Protein AF-T0Y7Q4-F1 (afdb_monomer_lite)

Structure (mmCIF, N/CA/C/O backbone):
data_AF-T0Y7Q4-F1
#
_entry.id   AF-T0Y7Q4-F1
#
loop_
_atom_site.group_PDB
_atom_site.id
_atom_site.type_symbol
_atom_site.label_atom_id
_atom_site.label_alt_id
_atom_site.label_comp_id
_atom_site.label_asym_id
_atom_site.label_entity_id
_atom_site.label_seq_id
_atom_site.pdbx_PDB_ins_code
_atom_site.Cartn_x
_atom_site.Cartn_y
_atom_site.Cartn_z
_atom_site.occupancy
_atom_site.B_iso_or_equiv
_atom_site.auth_seq_id
_atom_site.auth_comp_id
_atom_site.auth_asym_id
_atom_site.auth_atom_id
_atom_site.pdbx_PDB_model_num
ATOM 1 N N . ALA A 1 1 ? -0.269 7.753 -22.340 1.00 65.00 1 ALA A N 1
ATOM 2 C CA . ALA A 1 1 ? -0.340 9.015 -21.571 1.00 65.00 1 ALA A CA 1
ATOM 3 C C . ALA A 1 1 ? -1.334 8.857 -20.424 1.00 65.00 1 ALA A C 1
ATOM 5 O O . ALA A 1 1 ? -2.321 8.154 -20.601 1.00 65.00 1 ALA A O 1
ATOM 6 N N . VAL A 1 2 ? -1.084 9.486 -19.272 1.00 81.56 2 VAL A N 1
ATOM 7 C CA . VAL A 1 2 ? -1.923 9.348 -18.061 1.00 81.56 2 VAL A CA 1
ATOM 8 C C . VAL A 1 2 ? -3.239 10.140 -18.154 1.00 81.56 2 VAL A C 1
ATOM 10 O O . VAL A 1 2 ? -4.235 9.731 -17.567 1.00 81.56 2 VAL A O 1
ATOM 13 N N . GLY A 1 3 ? -3.281 11.219 -18.946 1.00 86.81 3 GLY A N 1
ATOM 14 C CA . GLY A 1 3 ? -4.446 12.112 -19.076 1.00 86.81 3 GLY A CA 1
ATOM 15 C C . GLY A 1 3 ? -5.785 11.403 -19.338 1.00 86.81 3 GLY A C 1
ATOM 16 O O . GLY A 1 3 ? -6.691 11.546 -18.521 1.00 86.81 3 GLY A O 1
ATOM 17 N N . PRO A 1 4 ? -5.912 10.572 -20.394 1.00 90.81 4 PRO A N 1
ATOM 18 C CA . PRO A 1 4 ? -7.153 9.841 -20.665 1.00 90.81 4 PRO A CA 1
ATOM 19 C C . PRO A 1 4 ? -7.599 8.935 -19.511 1.00 90.81 4 PRO A C 1
ATOM 21 O O . PRO A 1 4 ? -8.792 8.815 -19.245 1.00 90.81 4 PRO A O 1
ATOM 24 N N . ARG A 1 5 ? -6.647 8.332 -18.784 1.00 85.56 5 ARG A N 1
ATOM 25 C CA . ARG A 1 5 ? -6.950 7.454 -17.648 1.00 85.56 5 ARG A CA 1
ATOM 26 C C . ARG A 1 5 ? -7.527 8.234 -16.469 1.00 85.56 5 ARG A C 1
ATOM 28 O O . ARG A 1 5 ? -8.440 7.733 -15.824 1.00 85.56 5 ARG A O 1
ATOM 35 N N . LEU A 1 6 ? -7.036 9.449 -16.216 1.00 88.62 6 LEU A N 1
ATOM 36 C CA . LEU A 1 6 ? -7.589 10.335 -15.187 1.00 88.62 6 LEU A CA 1
ATOM 37 C C . LEU A 1 6 ? -8.999 10.803 -15.550 1.00 88.62 6 LEU A C 1
ATOM 39 O O . LEU A 1 6 ? -9.880 10.762 -14.698 1.00 88.62 6 LEU A O 1
ATOM 43 N N . SER A 1 7 ? -9.235 11.188 -16.809 1.00 89.50 7 SER A N 1
ATOM 44 C CA . SER A 1 7 ? -10.573 11.569 -17.279 1.00 89.50 7 SER A CA 1
ATOM 45 C C . SER A 1 7 ? -11.572 10.423 -17.133 1.00 89.50 7 SER A C 1
ATOM 47 O O . SER A 1 7 ? -12.669 10.645 -16.631 1.00 89.50 7 SER A O 1
ATOM 49 N N . GLN A 1 8 ? -11.175 9.202 -17.503 1.00 88.50 8 GLN A N 1
ATOM 50 C CA . GLN A 1 8 ? -11.993 8.006 -17.308 1.00 88.50 8 GLN A CA 1
ATOM 51 C C . GLN A 1 8 ? -12.289 7.765 -15.821 1.00 88.50 8 GLN A C 1
ATOM 53 O O . GLN A 1 8 ? -13.443 7.609 -15.437 1.00 88.50 8 GLN A O 1
ATOM 58 N N . HIS A 1 9 ? -11.264 7.794 -14.964 1.00 87.88 9 HIS A N 1
ATOM 59 C CA . HIS A 1 9 ? -11.446 7.615 -13.522 1.00 87.88 9 HIS A CA 1
ATOM 60 C C . HIS A 1 9 ? -12.362 8.685 -12.911 1.00 87.88 9 HIS A C 1
ATOM 62 O O . HIS A 1 9 ? -13.139 8.370 -12.020 1.00 87.88 9 HIS A O 1
ATOM 68 N N . ASN A 1 10 ? -12.294 9.934 -13.380 1.00 89.12 10 ASN A N 1
ATOM 69 C CA . ASN A 1 10 ? -13.166 11.011 -12.906 1.00 89.12 10 ASN A CA 1
ATOM 70 C C . ASN A 1 10 ? -14.633 10.816 -13.314 1.00 89.12 10 ASN A C 1
ATOM 72 O O . ASN A 1 10 ? -15.517 11.343 -12.655 1.00 89.12 10 ASN A O 1
ATOM 76 N N . GLN A 1 11 ? -14.888 10.118 -14.422 1.00 90.25 11 GLN A N 1
ATOM 77 C CA . GLN A 1 11 ? -16.243 9.836 -14.900 1.00 90.25 11 GLN A CA 1
ATOM 78 C C . GLN A 1 11 ? -16.841 8.589 -14.243 1.00 90.25 11 GLN A C 1
ATOM 80 O O . GLN A 1 11 ? -18.046 8.530 -14.033 1.00 90.25 11 GLN A O 1
ATOM 85 N N . GLU A 1 12 ? -16.012 7.585 -13.950 1.00 88.38 12 GLU A N 1
ATOM 86 C CA . GLU A 1 12 ? -16.469 6.265 -13.496 1.00 88.38 12 GLU A CA 1
ATOM 87 C C . GLU A 1 12 ? -16.412 6.075 -11.972 1.00 88.38 12 GLU A C 1
ATOM 89 O O . GLU A 1 12 ? -17.002 5.126 -11.455 1.00 88.38 12 GLU A O 1
ATOM 94 N N . LYS A 1 13 ? -15.656 6.906 -11.240 1.00 85.50 13 LYS A N 1
ATOM 95 C CA . LYS A 1 13 ? -15.400 6.718 -9.805 1.00 85.50 13 LYS A CA 1
ATOM 96 C C . LYS A 1 13 ? -15.551 8.026 -9.035 1.00 85.50 13 LYS A C 1
ATOM 98 O O . LYS A 1 13 ? -14.713 8.914 -9.150 1.00 85.50 13 LYS A O 1
ATOM 103 N N . ASP A 1 14 ? -16.528 8.066 -8.134 1.00 83.94 14 ASP A N 1
ATOM 104 C CA . ASP A 1 14 ? -16.840 9.264 -7.335 1.00 83.94 14 ASP A CA 1
ATOM 105 C C . ASP A 1 14 ? -16.021 9.385 -6.035 1.00 83.94 14 ASP A C 1
ATOM 107 O O . ASP A 1 14 ? -16.117 10.373 -5.310 1.00 83.94 14 ASP A O 1
ATOM 111 N N . PHE A 1 15 ? -15.218 8.370 -5.693 1.00 80.56 15 PHE A N 1
ATOM 112 C CA . PHE A 1 15 ? -14.606 8.244 -4.363 1.00 80.56 15 PHE A CA 1
ATOM 113 C C . PHE A 1 15 ? -13.186 8.822 -4.231 1.00 80.56 15 PHE A C 1
ATOM 115 O O . PHE A 1 15 ? -12.631 8.810 -3.130 1.00 80.56 15 PHE A O 1
ATOM 122 N N . TRP A 1 16 ? -12.555 9.281 -5.318 1.00 86.88 16 TRP A N 1
ATOM 123 C CA . TRP A 1 16 ? -11.151 9.711 -5.310 1.00 86.88 16 TRP A CA 1
ATOM 124 C C . TRP A 1 16 ? -11.012 11.230 -5.451 1.00 86.88 16 TRP A C 1
ATOM 126 O O . TRP A 1 16 ? -11.795 11.885 -6.126 1.00 86.88 16 TRP A O 1
ATOM 136 N N . ASN A 1 17 ? -9.989 11.800 -4.813 1.00 88.38 17 ASN A N 1
ATOM 137 C CA . ASN A 1 17 ? -9.716 13.244 -4.837 1.00 88.38 17 ASN A CA 1
ATOM 138 C C . ASN A 1 17 ? -8.234 13.589 -5.064 1.00 88.38 17 ASN A C 1
ATOM 140 O O . ASN A 1 17 ? -7.868 14.763 -5.109 1.00 88.38 17 ASN A O 1
ATOM 144 N N . ARG A 1 18 ? -7.365 12.577 -5.163 1.00 89.00 18 ARG A N 1
ATOM 145 C CA . ARG A 1 18 ? -5.912 12.718 -5.312 1.00 89.00 18 ARG A CA 1
ATOM 146 C C . ARG A 1 18 ? -5.372 11.622 -6.221 1.00 89.00 18 ARG A C 1
ATOM 148 O O . ARG A 1 18 ? -5.832 10.484 -6.158 1.00 89.00 18 ARG A O 1
ATOM 155 N N . ALA A 1 19 ? -4.372 11.970 -7.026 1.00 91.12 19 ALA A N 1
ATOM 156 C CA . ALA A 1 19 ? -3.618 11.038 -7.854 1.00 91.12 19 ALA A CA 1
ATOM 157 C C . ALA A 1 19 ? -2.117 11.266 -7.645 1.00 91.12 19 ALA A C 1
ATOM 159 O O . ALA A 1 19 ? -1.658 12.406 -7.593 1.00 91.12 19 ALA A O 1
ATOM 160 N N . LEU A 1 20 ? -1.365 10.174 -7.529 1.00 91.19 20 LEU A N 1
ATOM 161 C CA . LEU A 1 20 ? 0.093 10.170 -7.430 1.00 91.19 20 LEU A CA 1
ATOM 162 C C . LEU A 1 20 ? 0.630 9.532 -8.709 1.00 91.19 20 LEU A C 1
ATOM 164 O O . LEU A 1 20 ? 0.175 8.457 -9.099 1.00 91.19 20 LEU A O 1
ATOM 168 N N . VAL A 1 21 ? 1.557 10.212 -9.384 1.00 90.62 21 VAL A N 1
ATOM 169 C CA . VAL A 1 21 ? 2.092 9.781 -10.681 1.00 90.62 21 VAL A CA 1
ATOM 170 C C . VAL A 1 21 ? 3.608 9.734 -10.595 1.00 90.6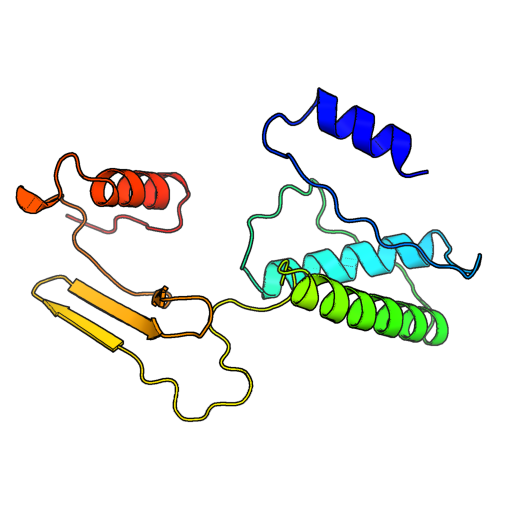2 21 VAL A C 1
ATOM 172 O O . VAL A 1 21 ? 4.245 10.735 -10.277 1.00 90.62 21 VAL A O 1
ATOM 175 N N . VAL A 1 22 ? 4.176 8.571 -10.903 1.00 88.62 22 VAL A N 1
ATOM 176 C CA . VAL A 1 22 ? 5.623 8.389 -11.025 1.00 88.62 22 VAL A CA 1
ATOM 177 C C . VAL A 1 22 ? 6.021 8.677 -12.464 1.00 88.62 22 VAL A C 1
ATOM 179 O O . VAL A 1 22 ? 5.437 8.126 -13.400 1.00 88.62 22 VAL A O 1
ATOM 182 N N . VAL A 1 23 ? 7.009 9.549 -12.638 1.00 88.50 23 VAL A N 1
ATOM 183 C CA . VAL A 1 23 ? 7.558 9.915 -13.944 1.00 88.50 23 VAL A CA 1
ATOM 184 C C . VAL A 1 23 ? 9.047 9.603 -13.963 1.00 88.50 23 VAL A C 1
ATOM 186 O O . VAL A 1 23 ? 9.754 9.915 -13.009 1.00 88.50 23 VAL A O 1
ATOM 189 N N . SER A 1 24 ? 9.520 8.987 -15.046 1.00 84.50 24 SER A N 1
ATOM 190 C CA . SER A 1 24 ? 10.954 8.866 -15.301 1.00 84.50 24 SER A CA 1
ATOM 191 C C . SER A 1 24 ? 11.413 10.003 -16.205 1.00 84.50 24 SER A C 1
ATOM 193 O O . SER A 1 24 ? 10.722 10.362 -17.159 1.00 84.50 24 SER A O 1
ATOM 195 N N . LEU A 1 25 ? 12.596 10.544 -15.916 1.00 84.44 25 LEU A N 1
ATOM 196 C CA . LEU A 1 25 ? 13.290 11.481 -16.801 1.00 84.44 25 LEU A CA 1
ATOM 197 C C . LEU A 1 25 ? 14.000 10.759 -17.952 1.00 84.44 25 LEU A C 1
ATOM 199 O O . LEU A 1 25 ? 14.330 11.373 -18.964 1.00 84.44 25 LEU A O 1
ATOM 203 N N . THR A 1 26 ? 14.223 9.451 -17.817 1.00 79.06 26 THR A N 1
ATOM 204 C CA . THR A 1 26 ? 14.774 8.619 -18.879 1.00 79.06 26 THR A CA 1
ATOM 205 C C . THR A 1 26 ? 13.634 8.114 -19.759 1.00 79.06 26 THR A C 1
ATOM 207 O O . THR A 1 26 ? 12.647 7.554 -19.282 1.00 79.06 26 THR A O 1
ATOM 210 N N . ASN A 1 27 ? 13.772 8.247 -21.077 1.00 77.12 27 ASN A N 1
ATOM 211 C CA . ASN A 1 27 ? 12.815 7.678 -22.031 1.00 77.12 27 ASN A CA 1
ATOM 212 C C . ASN A 1 27 ? 13.026 6.156 -22.225 1.00 77.12 27 ASN A C 1
ATOM 214 O O . ASN A 1 27 ? 12.958 5.650 -23.342 1.00 77.12 27 ASN A O 1
ATOM 218 N N . SER A 1 28 ? 13.367 5.438 -21.148 1.00 82.25 28 SER A N 1
ATOM 219 C CA . SER A 1 28 ? 13.743 4.016 -21.158 1.00 82.25 28 SER A CA 1
ATOM 220 C C . SER A 1 28 ? 12.617 3.080 -20.709 1.00 82.25 28 SER A C 1
ATOM 222 O O . SER A 1 28 ? 12.733 1.865 -20.872 1.00 82.25 28 SER A O 1
ATOM 224 N N . LEU A 1 29 ? 11.518 3.616 -20.164 1.00 88.12 29 LEU A N 1
ATOM 225 C CA . LEU A 1 29 ? 10.399 2.802 -19.693 1.00 88.12 29 LEU A CA 1
ATOM 226 C C . LEU A 1 29 ? 9.611 2.217 -20.866 1.00 88.12 29 LEU A C 1
ATOM 228 O O . LEU A 1 29 ? 8.985 2.928 -21.651 1.00 88.12 29 LEU A O 1
ATOM 232 N N . THR A 1 30 ? 9.606 0.891 -20.942 1.00 90.75 30 THR A N 1
ATOM 233 C CA . THR A 1 30 ? 8.832 0.124 -21.925 1.00 90.75 30 THR A CA 1
ATOM 234 C C . THR A 1 30 ? 7.525 -0.398 -21.323 1.00 90.75 30 THR A C 1
ATOM 236 O O . THR A 1 30 ? 7.310 -0.352 -20.110 1.00 90.75 30 THR A O 1
ATOM 239 N N . GLN A 1 31 ? 6.653 -0.973 -22.155 1.00 89.50 31 GLN A N 1
ATOM 240 C CA . GLN A 1 31 ? 5.424 -1.622 -21.684 1.00 89.50 31 GLN A CA 1
ATOM 241 C C . GLN A 1 31 ? 5.701 -2.737 -20.660 1.00 89.50 31 GLN A C 1
ATOM 243 O O . GLN A 1 31 ? 4.957 -2.877 -19.691 1.00 89.50 31 GLN A O 1
ATOM 248 N N . THR A 1 32 ? 6.792 -3.492 -20.826 1.00 91.62 32 THR A N 1
ATOM 249 C CA . THR A 1 32 ? 7.191 -4.546 -19.880 1.00 91.62 32 THR A CA 1
ATOM 250 C C . THR A 1 32 ? 7.510 -3.979 -18.496 1.00 91.62 32 THR A C 1
ATOM 252 O O . THR A 1 32 ? 7.126 -4.590 -17.501 1.00 91.62 32 THR A O 1
ATOM 255 N N . HIS A 1 33 ? 8.132 -2.794 -18.420 1.00 93.00 33 HIS A N 1
ATOM 256 C CA . HIS A 1 33 ? 8.376 -2.116 -17.143 1.00 93.00 33 HIS A CA 1
ATOM 257 C C . HIS A 1 33 ? 7.057 -1.774 -16.452 1.00 93.00 33 HIS A C 1
ATOM 259 O O . HIS A 1 33 ? 6.875 -2.095 -15.283 1.00 93.00 33 HIS A O 1
ATOM 265 N N . ALA A 1 34 ? 6.113 -1.176 -17.187 1.00 90.88 34 ALA A N 1
ATOM 266 C CA . ALA A 1 34 ? 4.814 -0.799 -16.637 1.00 90.88 34 ALA A CA 1
ATOM 267 C C . ALA A 1 34 ? 4.049 -2.012 -16.078 1.00 90.88 34 ALA A C 1
ATOM 269 O O . ALA A 1 34 ? 3.552 -1.956 -14.957 1.00 90.88 34 ALA A O 1
ATOM 270 N N . LEU A 1 35 ? 4.017 -3.127 -16.818 1.00 91.94 35 LEU A N 1
ATOM 271 C CA . LEU A 1 35 ? 3.358 -4.363 -16.381 1.00 91.94 35 LEU A CA 1
ATOM 272 C C . LEU A 1 35 ? 4.041 -4.990 -15.158 1.00 91.94 35 LEU A C 1
ATOM 274 O O . LEU A 1 35 ? 3.368 -5.462 -14.242 1.00 91.94 35 LEU A O 1
ATOM 278 N N . TYR A 1 36 ? 5.377 -4.991 -15.122 1.00 94.25 36 TYR A N 1
ATOM 279 C CA . TYR A 1 36 ? 6.121 -5.521 -13.984 1.00 94.25 36 TYR A CA 1
ATOM 280 C C . TYR A 1 36 ? 5.911 -4.660 -12.730 1.00 94.25 36 TYR A C 1
ATOM 282 O O . TYR A 1 36 ? 5.632 -5.200 -11.658 1.00 94.25 36 TYR A O 1
ATOM 290 N N . LEU A 1 37 ? 6.005 -3.333 -12.862 1.00 93.81 37 LEU A N 1
ATOM 291 C CA . LEU A 1 37 ? 5.778 -2.383 -11.772 1.00 93.81 37 LEU A CA 1
ATOM 292 C C . LEU A 1 37 ? 4.341 -2.461 -11.252 1.00 93.81 37 LEU A C 1
ATOM 294 O O . LEU A 1 37 ? 4.144 -2.431 -10.040 1.00 93.81 37 LEU A O 1
ATOM 298 N N . GLU A 1 38 ? 3.346 -2.624 -12.129 1.00 92.38 38 GLU A N 1
ATOM 299 C CA . GLU A 1 38 ? 1.954 -2.845 -11.724 1.00 92.38 38 GLU A CA 1
ATOM 300 C C . GLU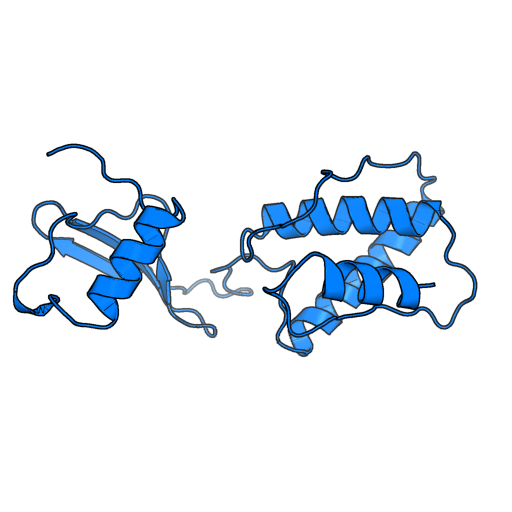 A 1 38 ? 1.819 -4.134 -10.905 1.00 92.38 38 GLU A C 1
ATOM 302 O O . GLU A 1 38 ? 1.318 -4.098 -9.779 1.00 92.38 38 GLU A O 1
ATOM 307 N N . TRP A 1 39 ? 2.315 -5.261 -11.426 1.00 94.06 39 TRP A N 1
ATOM 308 C CA . TRP A 1 39 ? 2.286 -6.540 -10.715 1.00 94.06 39 TRP A CA 1
ATOM 309 C C . TRP A 1 39 ? 2.957 -6.441 -9.338 1.00 94.06 39 TRP A C 1
ATOM 311 O O . TRP A 1 39 ? 2.385 -6.867 -8.329 1.00 94.06 39 TRP A O 1
ATOM 321 N N . ARG A 1 40 ? 4.155 -5.848 -9.279 1.00 94.69 40 ARG A N 1
ATOM 322 C CA . ARG A 1 40 ? 4.915 -5.694 -8.036 1.00 94.69 40 ARG A CA 1
ATOM 323 C C . ARG A 1 40 ? 4.206 -4.765 -7.050 1.00 94.69 40 ARG A C 1
ATOM 325 O O . ARG A 1 40 ? 4.080 -5.122 -5.881 1.00 94.69 40 ARG A O 1
ATOM 332 N N . SER A 1 41 ? 3.676 -3.637 -7.519 1.00 93.88 41 SER A N 1
ATOM 333 C CA . SER A 1 41 ? 2.930 -2.677 -6.695 1.00 93.88 41 SER A CA 1
ATOM 334 C C . SER A 1 41 ? 1.669 -3.295 -6.103 1.00 93.88 41 SER A C 1
ATOM 336 O O . SER A 1 41 ? 1.413 -3.140 -4.912 1.00 93.88 41 SER A O 1
ATOM 338 N N . ILE A 1 42 ? 0.897 -4.046 -6.896 1.00 92.69 42 ILE A N 1
ATOM 339 C CA . ILE A 1 42 ? -0.298 -4.747 -6.408 1.00 92.69 42 ILE A CA 1
ATOM 340 C C . ILE A 1 42 ? 0.092 -5.790 -5.361 1.00 92.69 42 ILE A C 1
ATOM 342 O O . ILE A 1 42 ? -0.555 -5.882 -4.318 1.00 92.69 42 ILE A O 1
ATOM 346 N N . LYS A 1 43 ? 1.141 -6.577 -5.623 1.00 92.19 43 LYS A N 1
ATOM 347 C CA . LYS A 1 43 ? 1.630 -7.598 -4.690 1.00 92.19 43 LYS A CA 1
ATOM 348 C C . LYS A 1 43 ? 2.027 -6.982 -3.347 1.00 92.19 43 LYS A C 1
ATOM 350 O O . LYS A 1 43 ? 1.561 -7.452 -2.309 1.00 92.19 43 LYS A O 1
ATOM 355 N N . ASP A 1 44 ? 2.842 -5.933 -3.370 1.00 93.06 44 ASP A N 1
ATOM 356 C CA . ASP A 1 44 ? 3.363 -5.307 -2.155 1.00 93.06 44 ASP A CA 1
ATOM 357 C C . ASP A 1 44 ? 2.264 -4.536 -1.407 1.00 93.06 44 ASP A C 1
ATOM 359 O O . ASP A 1 44 ? 2.187 -4.628 -0.184 1.00 93.06 44 ASP A O 1
ATOM 363 N N . ALA A 1 45 ? 1.339 -3.873 -2.111 1.00 92.44 45 ALA A N 1
ATOM 364 C CA . ALA A 1 45 ? 0.191 -3.211 -1.486 1.00 92.44 45 ALA A CA 1
ATOM 365 C C . ALA A 1 45 ? -0.781 -4.214 -0.834 1.00 92.44 45 ALA A C 1
ATOM 367 O O . ALA A 1 45 ? -1.246 -3.988 0.285 1.00 92.44 45 ALA A O 1
ATOM 368 N N . LYS A 1 46 ? -1.045 -5.362 -1.482 1.00 89.94 46 LYS A N 1
ATOM 369 C CA . LYS A 1 46 ? -1.823 -6.463 -0.879 1.00 89.94 46 LYS A CA 1
ATOM 370 C C . LYS A 1 46 ? -1.132 -7.020 0.362 1.00 89.94 46 LYS A C 1
ATOM 372 O O . LYS A 1 46 ? -1.802 -7.300 1.350 1.00 89.94 46 LYS A O 1
ATOM 377 N N . HIS A 1 47 ? 0.189 -7.183 0.309 1.00 89.50 47 HIS A N 1
ATOM 378 C CA . HIS A 1 47 ? 0.969 -7.665 1.446 1.00 89.50 47 HIS A CA 1
ATOM 379 C C . HIS A 1 47 ? 0.970 -6.667 2.613 1.00 89.50 47 HIS A C 1
ATOM 381 O O . HIS A 1 47 ? 0.838 -7.077 3.763 1.00 89.50 47 HIS A O 1
ATOM 387 N N . ALA A 1 48 ? 1.082 -5.369 2.325 1.00 90.06 48 ALA A N 1
ATOM 388 C CA . ALA A 1 48 ? 1.005 -4.312 3.326 1.00 90.06 48 ALA A CA 1
ATOM 389 C C . ALA A 1 48 ? -0.378 -4.243 3.991 1.00 90.06 48 ALA A C 1
ATOM 391 O O . ALA A 1 48 ? -0.473 -3.945 5.181 1.00 90.06 48 ALA A O 1
ATOM 392 N N . GLY A 1 49 ? -1.449 -4.508 3.231 1.00 86.69 49 GLY A N 1
ATOM 393 C CA . GLY A 1 49 ? -2.818 -4.574 3.750 1.00 86.69 49 GLY A CA 1
ATOM 394 C C . GLY A 1 49 ? -3.328 -3.256 4.341 1.00 86.69 49 GLY A C 1
ATOM 395 O O . GLY A 1 49 ? -4.299 -3.258 5.093 1.00 86.69 49 GLY A O 1
ATOM 396 N N . ARG A 1 50 ? -2.666 -2.133 4.030 1.00 86.69 50 ARG A N 1
ATOM 397 C CA . ARG A 1 50 ? -2.973 -0.806 4.580 1.00 86.69 50 ARG A CA 1
ATOM 398 C C . ARG A 1 50 ? -4.209 -0.170 3.948 1.00 86.69 50 ARG A C 1
ATOM 400 O O . ARG A 1 50 ? -4.948 0.537 4.626 1.00 86.69 50 ARG A O 1
ATOM 407 N N . TYR A 1 51 ? -4.423 -0.417 2.659 1.00 86.31 51 TYR A N 1
ATOM 408 C CA . TYR A 1 51 ? -5.512 0.161 1.878 1.00 86.31 51 TYR A CA 1
ATOM 409 C C . TYR A 1 51 ? -6.294 -0.933 1.153 1.00 86.31 51 TYR A C 1
ATOM 411 O O . TYR A 1 51 ? -5.729 -1.947 0.741 1.00 86.31 51 TYR A O 1
ATOM 419 N N . THR A 1 52 ? -7.590 -0.700 0.948 1.00 84.06 52 THR A N 1
ATOM 420 C CA . THR A 1 52 ? -8.404 -1.521 0.046 1.00 84.06 52 THR A CA 1
ATOM 421 C C . THR A 1 52 ? -8.024 -1.205 -1.397 1.00 84.06 52 THR A C 1
ATOM 423 O O . THR A 1 52 ? -7.961 -0.039 -1.786 1.00 84.06 52 THR A O 1
ATOM 426 N N . LEU A 1 53 ? -7.762 -2.240 -2.195 1.00 85.19 53 LEU A N 1
ATOM 427 C CA . LEU A 1 53 ? -7.397 -2.084 -3.600 1.00 85.19 53 LEU A CA 1
ATOM 428 C C . LEU A 1 53 ? -8.622 -2.245 -4.500 1.00 85.19 53 LEU A C 1
ATOM 430 O O . LEU A 1 53 ? -9.203 -3.321 -4.573 1.00 85.19 53 LEU A O 1
ATOM 434 N N . GLU A 1 54 ? -8.932 -1.191 -5.249 1.00 80.69 54 GLU A N 1
ATOM 435 C CA . GLU A 1 54 ? -9.989 -1.136 -6.270 1.00 80.69 54 GLU A CA 1
ATOM 436 C C . GLU A 1 54 ? -9.402 -1.350 -7.679 1.00 80.69 54 GLU A C 1
ATOM 438 O O . GLU A 1 54 ? -9.592 -0.529 -8.588 1.00 80.69 54 GLU A O 1
ATOM 443 N N . ASN A 1 55 ? -8.607 -2.417 -7.850 1.00 72.94 55 ASN A N 1
ATOM 444 C CA . ASN A 1 55 ? -8.065 -2.799 -9.156 1.00 72.94 55 ASN A CA 1
ATOM 445 C C . ASN A 1 55 ? -8.799 -4.030 -9.707 1.00 72.94 55 ASN A C 1
ATOM 447 O O . ASN A 1 55 ? -8.933 -5.039 -9.018 1.00 72.94 55 ASN A O 1
ATOM 451 N N . GLY A 1 56 ? -9.251 -3.949 -10.962 1.00 64.12 56 GLY A N 1
ATOM 452 C CA . GLY A 1 56 ? -10.031 -5.005 -11.620 1.00 64.12 56 GLY A CA 1
ATOM 453 C C . GLY A 1 56 ? -9.211 -6.240 -12.010 1.00 64.12 56 GLY A C 1
ATOM 454 O O . GLY A 1 56 ? -9.778 -7.267 -12.369 1.00 64.12 56 GLY A O 1
ATOM 455 N N . SER A 1 57 ? -7.879 -6.166 -11.933 1.00 71.19 57 SER A N 1
ATOM 456 C CA . SER A 1 57 ? -6.986 -7.299 -12.168 1.00 71.19 57 SER A CA 1
ATOM 457 C C . SER A 1 57 ? -5.906 -7.380 -11.089 1.00 71.19 57 SER A C 1
ATOM 459 O O . SER A 1 57 ? -5.564 -6.391 -10.442 1.00 71.19 57 SER A O 1
ATOM 461 N N . SER A 1 58 ? -5.349 -8.575 -10.891 1.00 68.81 58 SER A N 1
ATOM 462 C CA . SER A 1 58 ? -4.239 -8.779 -9.950 1.00 68.81 58 SER A CA 1
ATOM 463 C C . SER A 1 58 ? -2.869 -8.402 -10.528 1.00 68.81 58 SER A C 1
ATOM 465 O O . SER A 1 58 ? -1.884 -8.528 -9.804 1.00 68.81 58 SER A O 1
ATOM 467 N N . GLY A 1 59 ? -2.813 -7.965 -11.795 1.00 73.06 59 GLY A N 1
ATOM 468 C CA . GLY A 1 59 ? -1.586 -7.864 -12.583 1.00 73.06 59 GLY A CA 1
ATOM 469 C C . GLY A 1 59 ? -0.969 -9.246 -12.838 1.00 73.06 59 GLY A C 1
ATOM 470 O O . GLY A 1 59 ? -0.758 -10.029 -11.912 1.00 73.06 59 GLY A O 1
ATOM 471 N N . ALA A 1 60 ? -0.680 -9.590 -14.091 1.00 82.62 60 ALA A N 1
ATOM 472 C CA . ALA A 1 60 ? 0.093 -10.796 -14.395 1.00 82.62 60 ALA A CA 1
ATOM 473 C C . ALA A 1 60 ? 1.584 -10.443 -14.389 1.00 82.62 60 ALA A C 1
ATOM 475 O O . ALA A 1 60 ? 1.963 -9.440 -14.989 1.00 82.62 60 ALA A O 1
ATOM 476 N N . ARG A 1 61 ? 2.434 -11.258 -13.743 1.00 88.31 61 ARG A N 1
ATOM 477 C CA . ARG A 1 61 ? 3.890 -11.066 -13.830 1.00 88.31 61 ARG A CA 1
ATOM 478 C C . ARG A 1 61 ? 4.309 -11.288 -15.289 1.00 88.31 61 ARG A C 1
ATOM 480 O O . ARG A 1 61 ? 4.150 -12.413 -15.769 1.00 88.31 61 ARG A O 1
ATOM 487 N N . PRO A 1 62 ? 4.830 -10.272 -15.996 1.00 90.06 62 PRO A N 1
ATOM 488 C CA . PRO A 1 62 ? 5.331 -10.478 -17.345 1.00 90.06 62 PRO A CA 1
ATOM 489 C C . PRO A 1 62 ? 6.613 -11.319 -17.310 1.00 90.06 62 PRO A C 1
ATOM 491 O O . PRO A 1 62 ? 7.293 -11.405 -16.284 1.00 90.06 62 PRO A O 1
ATOM 494 N N . HIS A 1 63 ? 6.964 -11.932 -18.441 1.00 91.06 63 HIS A N 1
ATOM 495 C CA . HIS A 1 63 ? 8.311 -12.466 -18.600 1.00 91.06 63 HIS A CA 1
ATOM 496 C C . HIS A 1 63 ? 9.297 -11.296 -18.664 1.00 91.06 63 HIS A C 1
ATOM 498 O O . HIS A 1 63 ? 9.195 -10.441 -19.546 1.00 91.06 63 HIS A O 1
ATOM 504 N N . THR A 1 64 ? 10.243 -11.274 -17.729 1.00 91.12 64 THR A N 1
ATOM 505 C CA . THR A 1 64 ? 11.167 -10.158 -17.552 1.00 91.12 64 THR A CA 1
ATOM 506 C C . THR A 1 64 ? 12.597 -10.685 -17.423 1.00 91.12 64 THR A C 1
ATOM 508 O O . THR A 1 64 ? 12.869 -11.447 -16.496 1.00 91.12 64 THR A O 1
ATOM 511 N N . PRO A 1 65 ? 13.520 -10.303 -18.326 1.00 93.19 65 PRO A N 1
ATOM 512 C CA . PRO A 1 65 ? 14.939 -10.614 -18.182 1.00 93.19 65 PRO A CA 1
ATOM 513 C C . PRO A 1 65 ? 15.533 -9.986 -16.917 1.00 93.19 65 PRO A C 1
ATOM 515 O O . PRO A 1 65 ? 15.116 -8.902 -16.514 1.00 93.19 65 PRO A O 1
ATOM 518 N N . ALA A 1 66 ? 16.557 -10.622 -16.341 1.00 93.94 66 ALA A N 1
ATOM 519 C CA . ALA A 1 66 ? 17.164 -10.181 -15.082 1.00 93.94 66 ALA A CA 1
ATOM 520 C C . ALA A 1 66 ? 17.586 -8.692 -15.047 1.00 93.94 66 ALA A C 1
ATOM 522 O O . ALA A 1 66 ? 17.311 -8.054 -14.034 1.00 93.94 66 ALA A O 1
ATOM 523 N N . PRO A 1 67 ? 18.167 -8.097 -16.115 1.00 93.44 67 PRO A N 1
ATOM 524 C CA . PRO A 1 67 ? 18.495 -6.668 -16.107 1.00 93.44 67 PRO A CA 1
ATOM 525 C C . PRO A 1 67 ? 17.258 -5.770 -15.965 1.00 93.44 67 PRO A C 1
ATOM 527 O O . PRO A 1 67 ? 17.231 -4.894 -15.113 1.00 93.44 67 PRO A O 1
ATOM 530 N N . LEU A 1 68 ? 16.192 -6.050 -16.725 1.00 92.94 68 LEU A N 1
ATOM 531 C CA . LEU A 1 68 ? 14.948 -5.272 -16.668 1.00 92.94 68 LEU A CA 1
ATOM 532 C C . LEU A 1 68 ? 14.243 -5.445 -15.315 1.00 92.94 68 LEU A C 1
ATOM 534 O O . LEU A 1 68 ? 13.627 -4.513 -14.801 1.00 92.94 68 LEU A O 1
ATOM 538 N N . GLU A 1 69 ? 14.328 -6.643 -14.728 1.00 94.75 69 GLU A N 1
ATOM 539 C CA . GLU A 1 69 ? 13.815 -6.900 -13.383 1.00 94.75 69 GLU A CA 1
ATOM 540 C C . GLU A 1 69 ? 14.567 -6.073 -12.334 1.00 94.75 69 GLU A C 1
ATOM 542 O O . GLU A 1 69 ? 13.915 -5.487 -11.471 1.00 94.75 69 GLU A O 1
ATOM 547 N N . ALA A 1 70 ? 15.896 -5.981 -12.428 1.00 94.88 70 ALA A N 1
ATOM 548 C CA . ALA A 1 70 ? 16.705 -5.150 -11.539 1.00 94.88 70 ALA A CA 1
ATOM 549 C C . ALA A 1 70 ? 16.337 -3.661 -11.666 1.00 94.88 70 ALA A C 1
ATOM 551 O O . ALA A 1 70 ? 16.076 -3.018 -10.649 1.00 94.88 70 ALA A O 1
ATOM 552 N N . ASP A 1 71 ? 16.200 -3.151 -12.894 1.00 93.44 71 ASP A N 1
ATOM 553 C CA . ASP A 1 71 ? 15.777 -1.768 -13.150 1.00 93.44 71 ASP A CA 1
ATOM 554 C C . ASP A 1 71 ? 14.399 -1.479 -12.528 1.00 93.44 71 ASP A C 1
ATOM 556 O O . ASP A 1 71 ? 14.194 -0.486 -11.831 1.00 93.44 71 ASP A O 1
ATOM 560 N N . CYS A 1 72 ? 13.429 -2.380 -12.716 1.00 94.94 72 CYS A N 1
ATOM 561 C CA . CYS A 1 72 ? 12.099 -2.203 -12.138 1.00 94.94 72 CYS A CA 1
ATOM 562 C C . CYS A 1 72 ? 12.089 -2.288 -10.606 1.00 94.94 72 CYS A C 1
ATOM 564 O O . CYS A 1 72 ? 11.242 -1.657 -9.974 1.00 94.94 72 CYS A O 1
ATOM 566 N N . GLN A 1 73 ? 12.969 -3.091 -10.002 1.00 95.06 73 GLN A N 1
ATOM 567 C CA . GLN A 1 73 ? 13.090 -3.164 -8.544 1.00 95.06 73 GLN A CA 1
ATOM 568 C C . GLN A 1 73 ? 13.598 -1.839 -7.971 1.00 95.06 73 GLN A C 1
ATOM 570 O O . GLN A 1 73 ? 13.003 -1.333 -7.025 1.00 95.06 73 GLN A O 1
ATOM 575 N N . GLU A 1 74 ? 14.608 -1.234 -8.594 1.00 94.75 74 GLU A N 1
ATOM 576 C CA . GLU A 1 74 ? 15.153 0.064 -8.182 1.00 94.75 74 GLU A CA 1
ATOM 577 C C . GLU A 1 74 ? 14.116 1.191 -8.324 1.00 94.75 74 GLU A C 1
ATOM 579 O O . GLU A 1 74 ? 13.886 1.951 -7.378 1.00 94.75 74 GLU A O 1
ATOM 584 N N . ILE A 1 75 ? 13.381 1.226 -9.442 1.00 94.69 75 ILE A N 1
ATOM 585 C CA . ILE A 1 75 ? 12.268 2.170 -9.640 1.00 94.69 75 ILE A CA 1
ATOM 586 C C . ILE A 1 75 ? 11.183 1.988 -8.569 1.00 94.69 75 ILE A C 1
ATOM 588 O O . ILE A 1 75 ? 10.657 2.972 -8.036 1.00 94.69 75 ILE A O 1
ATOM 592 N N . HIS A 1 76 ? 10.816 0.742 -8.262 1.00 95.56 76 HIS A N 1
ATOM 593 C CA . HIS A 1 76 ? 9.787 0.430 -7.269 1.00 95.56 76 HIS A CA 1
ATOM 594 C C . HIS A 1 76 ? 10.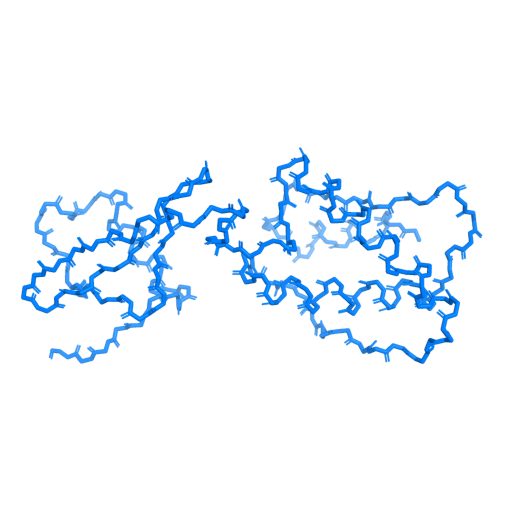213 0.837 -5.858 1.00 95.56 76 HIS A C 1
ATOM 596 O O . HIS A 1 76 ? 9.429 1.457 -5.140 1.00 95.56 76 HIS A O 1
ATOM 602 N N . ASP A 1 77 ? 11.452 0.549 -5.473 1.00 95.44 77 ASP A N 1
ATOM 603 C CA . ASP A 1 77 ? 11.983 0.898 -4.155 1.00 95.44 77 ASP A CA 1
ATOM 604 C C . ASP A 1 77 ? 12.099 2.419 -3.986 1.00 95.44 77 ASP A C 1
ATOM 606 O O . ASP A 1 77 ? 11.657 2.966 -2.972 1.00 95.44 77 ASP A O 1
ATOM 610 N N . THR A 1 78 ? 12.566 3.128 -5.016 1.00 95.12 78 THR A N 1
ATOM 611 C CA . THR A 1 78 ? 12.577 4.598 -5.040 1.00 95.12 78 THR A CA 1
ATOM 612 C C . THR A 1 78 ? 11.163 5.165 -4.922 1.00 95.12 78 THR A C 1
ATOM 614 O O . THR A 1 78 ? 10.900 6.038 -4.092 1.00 95.12 78 THR A O 1
ATOM 617 N N . THR A 1 79 ? 10.215 4.626 -5.694 1.00 95.12 79 THR A N 1
ATOM 618 C CA . THR A 1 79 ? 8.799 5.014 -5.620 1.00 95.12 79 THR A CA 1
ATOM 619 C C . THR A 1 79 ? 8.246 4.799 -4.217 1.00 95.12 79 THR A C 1
ATOM 621 O O . THR A 1 79 ? 7.585 5.681 -3.674 1.00 95.12 79 THR A O 1
ATOM 624 N N . ARG A 1 80 ? 8.533 3.650 -3.602 1.00 95.31 80 ARG A N 1
ATOM 625 C CA . ARG A 1 80 ? 8.082 3.324 -2.251 1.00 95.31 80 ARG A CA 1
ATOM 626 C C . ARG A 1 80 ? 8.556 4.351 -1.231 1.00 95.31 80 ARG A C 1
ATOM 628 O O . ARG A 1 80 ? 7.737 4.823 -0.445 1.00 95.31 80 ARG A O 1
ATOM 635 N N . VAL A 1 81 ? 9.840 4.704 -1.262 1.00 94.69 81 VAL A N 1
ATOM 636 C CA . VAL A 1 81 ? 10.414 5.701 -0.350 1.00 94.69 81 VAL A CA 1
ATOM 637 C C . VAL A 1 81 ? 9.749 7.060 -0.558 1.00 94.69 81 VAL A C 1
ATOM 639 O O . VAL A 1 81 ? 9.292 7.666 0.407 1.00 94.69 81 VAL A O 1
ATOM 642 N N . LEU A 1 82 ? 9.624 7.521 -1.805 1.00 95.12 82 LEU A N 1
ATOM 643 C CA . LEU A 1 82 ? 9.001 8.813 -2.118 1.00 95.12 82 LEU A CA 1
ATOM 644 C C . LEU A 1 82 ? 7.528 8.880 -1.697 1.00 95.12 82 LEU A C 1
ATOM 646 O O . LEU A 1 82 ? 7.062 9.895 -1.188 1.00 95.12 82 LEU A O 1
ATOM 650 N N . LEU A 1 83 ? 6.775 7.801 -1.895 1.00 94.44 83 LEU A N 1
ATOM 651 C CA . LEU A 1 83 ? 5.378 7.751 -1.480 1.00 94.44 83 LEU A CA 1
ATOM 652 C C . LEU A 1 83 ? 5.243 7.815 0.047 1.00 94.44 83 LEU A C 1
ATOM 654 O O . LEU A 1 83 ? 4.413 8.576 0.547 1.00 94.44 83 LEU A O 1
ATOM 658 N N . ALA A 1 84 ? 6.082 7.085 0.787 1.00 91.19 84 ALA A N 1
ATOM 659 C CA . ALA A 1 84 ? 6.093 7.128 2.246 1.00 91.19 84 ALA A CA 1
ATOM 660 C C . ALA A 1 84 ? 6.455 8.525 2.780 1.00 91.19 84 ALA A C 1
ATOM 662 O O . ALA A 1 84 ? 5.753 9.044 3.648 1.00 91.19 84 ALA A O 1
ATOM 663 N N . THR A 1 85 ? 7.475 9.184 2.216 1.00 91.81 85 THR A N 1
ATOM 664 C CA . THR A 1 85 ? 7.883 10.538 2.642 1.00 91.81 85 THR A CA 1
ATOM 665 C C . THR A 1 85 ? 6.825 11.601 2.350 1.00 91.81 85 THR A C 1
ATOM 667 O O . THR A 1 85 ? 6.713 12.574 3.091 1.00 91.81 85 THR A O 1
ATOM 670 N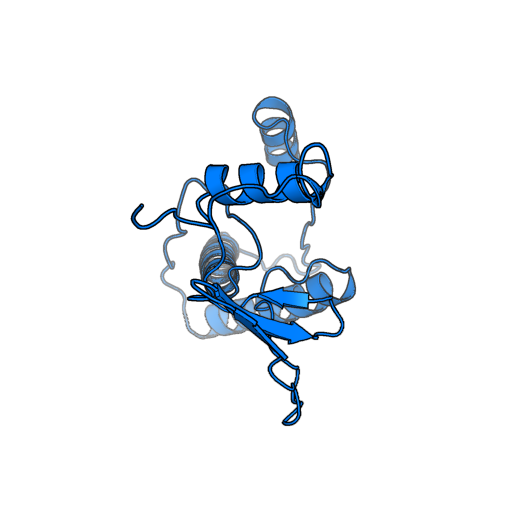 N . LEU A 1 86 ? 6.001 11.402 1.318 1.00 92.94 86 LEU A N 1
ATOM 671 C CA . LEU A 1 86 ? 4.856 12.260 1.000 1.00 92.94 86 LEU A CA 1
ATOM 672 C C . LEU A 1 86 ? 3.605 11.965 1.849 1.00 92.94 86 LEU A C 1
ATOM 674 O O . LEU A 1 86 ? 2.569 12.601 1.646 1.00 92.94 86 LEU A O 1
ATOM 678 N N . GLY A 1 87 ? 3.676 11.019 2.791 1.00 89.62 87 GLY A N 1
ATOM 679 C CA . GLY A 1 87 ? 2.562 10.646 3.665 1.00 89.62 87 GLY A CA 1
ATOM 680 C C . GLY A 1 87 ? 1.597 9.624 3.059 1.00 89.62 87 GLY A C 1
ATOM 681 O O . GLY A 1 87 ? 0.486 9.453 3.561 1.00 89.62 87 GLY A O 1
ATOM 682 N N . TYR A 1 88 ? 2.008 8.923 2.000 1.00 91.31 88 TYR A N 1
ATOM 683 C CA . TYR A 1 88 ? 1.246 7.848 1.364 1.00 91.31 88 TYR A CA 1
ATOM 684 C C . TYR A 1 88 ? 2.022 6.521 1.428 1.00 91.31 88 TYR A C 1
ATOM 686 O O . TYR A 1 88 ? 2.490 6.035 0.400 1.00 91.31 88 TYR A O 1
ATOM 694 N N . PRO A 1 89 ? 2.171 5.887 2.605 1.00 91.19 89 PRO A N 1
ATOM 695 C CA . PRO A 1 89 ? 2.956 4.660 2.771 1.00 91.19 89 PRO A CA 1
ATOM 696 C C . PRO A 1 89 ? 2.226 3.410 2.225 1.00 91.19 89 PRO A C 1
ATOM 698 O O . PRO A 1 89 ? 1.967 2.446 2.943 1.00 91.19 89 PRO A O 1
ATOM 701 N N . VAL A 1 90 ? 1.868 3.411 0.933 1.00 91.75 90 VAL A N 1
ATOM 702 C CA . VAL A 1 90 ? 1.041 2.389 0.250 1.00 91.75 90 VAL A CA 1
ATOM 703 C C . VAL A 1 90 ? 1.621 0.980 0.363 1.00 91.75 90 VAL A C 1
ATOM 705 O O . VAL A 1 90 ? 0.871 0.010 0.468 1.00 91.75 90 VAL A O 1
ATOM 708 N N . PHE A 1 91 ? 2.948 0.866 0.372 1.00 92.75 91 PHE A N 1
ATOM 709 C CA . PHE A 1 91 ? 3.661 -0.413 0.400 1.00 92.75 91 PHE A CA 1
ATOM 710 C C . PHE A 1 91 ? 4.208 -0.777 1.786 1.00 92.75 91 PHE A C 1
ATOM 712 O O . PHE A 1 91 ? 4.978 -1.729 1.916 1.00 92.75 91 PHE A O 1
ATOM 719 N N . GLU A 1 92 ? 3.840 -0.035 2.831 1.00 89.06 92 GLU A N 1
ATOM 720 C CA . GLU A 1 92 ? 4.295 -0.298 4.195 1.00 89.06 92 GLU A CA 1
ATOM 721 C C . GLU A 1 92 ? 3.170 -0.894 5.032 1.00 89.06 92 GLU A C 1
ATOM 723 O O . GLU A 1 92 ? 2.061 -0.356 5.098 1.00 89.06 92 GLU A O 1
ATOM 728 N N . ALA A 1 93 ? 3.464 -2.022 5.676 1.00 85.19 93 ALA A N 1
ATOM 729 C CA . ALA A 1 93 ? 2.490 -2.710 6.506 1.00 85.19 93 ALA A CA 1
ATOM 730 C C . ALA A 1 93 ? 2.113 -1.864 7.725 1.00 85.19 93 ALA A C 1
ATOM 732 O O . ALA A 1 93 ? 2.967 -1.230 8.347 1.00 85.19 93 ALA A O 1
ATOM 733 N N . VAL A 1 94 ? 0.834 -1.901 8.085 1.00 81.12 94 VAL A N 1
ATOM 734 C CA . VAL A 1 94 ? 0.333 -1.237 9.289 1.00 81.12 94 VAL A CA 1
ATOM 735 C C . VAL A 1 94 ? 0.906 -1.942 10.515 1.00 81.12 94 VAL A C 1
ATOM 737 O O . VAL A 1 94 ? 0.828 -3.165 10.622 1.00 81.12 94 VAL A O 1
ATOM 740 N N . GLY A 1 95 ? 1.481 -1.186 11.447 1.00 66.69 95 GLY A N 1
ATOM 741 C CA . GLY A 1 95 ? 1.951 -1.759 12.707 1.00 66.69 95 GLY A CA 1
ATOM 742 C C . GLY A 1 95 ? 3.326 -2.414 12.670 1.00 66.69 95 GLY A C 1
ATOM 743 O O . GLY A 1 95 ? 3.683 -3.050 13.655 1.00 66.69 95 GLY A O 1
ATOM 744 N N . LYS A 1 96 ? 4.117 -2.266 11.597 1.00 63.03 96 LYS A N 1
ATOM 745 C CA . LYS A 1 96 ? 5.549 -2.593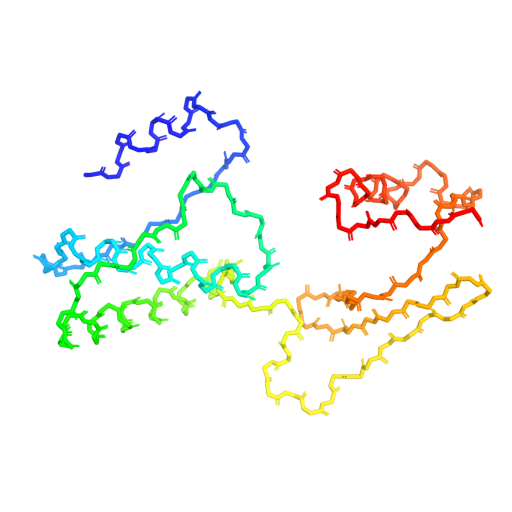 11.671 1.00 63.03 96 LYS A CA 1
ATOM 746 C C . LYS A 1 96 ? 6.268 -1.491 12.455 1.00 63.03 96 LYS A C 1
ATOM 748 O O . LYS A 1 96 ? 6.347 -0.372 11.950 1.00 63.03 96 LYS A O 1
ATOM 753 N N . PRO A 1 97 ? 6.841 -1.778 13.635 1.00 51.75 97 PRO A N 1
ATOM 754 C CA . PRO A 1 97 ? 7.836 -0.891 14.204 1.00 51.75 97 PRO A CA 1
ATOM 755 C C . PRO A 1 97 ? 9.036 -0.967 13.263 1.00 51.75 97 PRO A C 1
ATOM 757 O O . PRO A 1 97 ? 9.579 -2.050 13.026 1.00 51.75 97 PRO A O 1
ATOM 760 N N . ALA A 1 98 ? 9.441 0.157 12.683 1.00 46.78 98 ALA A N 1
ATOM 761 C CA . ALA A 1 98 ? 10.762 0.240 12.089 1.00 46.78 98 ALA A CA 1
ATOM 762 C C . ALA A 1 98 ? 11.772 -0.016 13.221 1.00 46.78 98 ALA A C 1
ATOM 764 O O . ALA A 1 98 ? 11.995 0.848 14.057 1.00 46.78 98 ALA A O 1
ATOM 765 N N . ALA A 1 99 ? 12.305 -1.236 13.300 1.00 46.03 99 ALA A N 1
ATOM 766 C CA . ALA A 1 99 ? 13.443 -1.588 14.148 1.00 46.03 99 ALA A CA 1
ATOM 767 C C . ALA A 1 99 ? 13.331 -1.242 15.656 1.00 46.03 99 ALA A C 1
ATOM 769 O O . ALA A 1 99 ? 14.348 -0.966 16.286 1.00 46.03 99 ALA A O 1
ATOM 770 N N . GLN A 1 100 ? 12.136 -1.277 16.261 1.00 46.91 100 GLN A N 1
ATOM 771 C CA . GLN A 1 100 ? 11.990 -1.143 17.718 1.00 46.91 100 GLN A CA 1
ATOM 772 C C . GLN A 1 100 ? 11.564 -2.464 18.360 1.00 46.91 100 GLN A C 1
ATOM 774 O O . GLN A 1 100 ? 10.417 -2.891 18.246 1.00 46.91 100 GLN A O 1
ATOM 779 N N . GLU A 1 101 ? 12.502 -3.067 19.092 1.00 52.72 101 GLU A N 1
ATOM 780 C CA . GLU A 1 101 ? 12.334 -4.242 19.963 1.00 52.72 101 GLU A CA 1
ATOM 781 C C . GLU A 1 101 ? 11.396 -3.991 21.167 1.00 52.72 101 GLU A C 1
ATOM 783 O O . GLU A 1 101 ? 11.187 -4.882 21.983 1.00 52.72 101 GLU A O 1
ATOM 788 N N . SER A 1 102 ? 10.797 -2.801 21.281 1.00 54.72 102 SER A N 1
ATOM 789 C CA . SER A 1 102 ? 10.011 -2.364 22.443 1.00 54.72 102 SER A CA 1
ATOM 790 C C . SER A 1 102 ? 8.596 -1.887 22.097 1.00 54.72 102 SER A C 1
ATOM 792 O O . SER A 1 102 ? 8.053 -1.031 22.795 1.00 54.72 102 SER A O 1
ATOM 794 N N . ALA A 1 103 ? 7.995 -2.364 21.003 1.00 63.38 103 ALA A N 1
ATOM 795 C CA . ALA A 1 103 ? 6.577 -2.102 20.762 1.00 63.38 103 ALA A CA 1
ATOM 796 C C . ALA A 1 103 ? 5.747 -2.894 21.787 1.00 63.38 103 ALA A C 1
ATOM 798 O O . ALA A 1 103 ? 5.439 -4.066 21.577 1.00 63.38 103 ALA A O 1
ATOM 799 N N . GLU A 1 104 ? 5.443 -2.266 22.924 1.00 76.12 104 GLU A N 1
ATOM 800 C CA . GLU A 1 104 ? 4.624 -2.870 23.971 1.00 76.12 104 GLU A CA 1
ATOM 801 C C . GLU A 1 104 ? 3.207 -3.126 23.441 1.00 76.12 104 GLU A C 1
ATOM 803 O O . GLU A 1 104 ? 2.487 -2.209 23.032 1.00 76.12 104 GLU A O 1
ATOM 808 N N . GLU A 1 105 ? 2.810 -4.398 23.430 1.00 86.69 105 GLU A N 1
ATOM 809 C CA . GLU A 1 105 ? 1.448 -4.802 23.104 1.00 86.69 105 GLU A CA 1
ATOM 810 C C . GLU A 1 105 ? 0.509 -4.392 24.243 1.00 86.69 105 GLU A C 1
ATOM 812 O O . GLU A 1 105 ? 0.620 -4.860 25.378 1.00 86.69 105 GLU A O 1
ATOM 817 N N . LEU A 1 106 ? -0.442 -3.516 23.929 1.00 90.00 106 LEU A N 1
ATOM 818 C CA . LEU A 1 106 ? -1.488 -3.083 24.842 1.00 90.00 106 LEU A CA 1
ATOM 819 C C . LEU A 1 106 ? -2.685 -4.025 24.733 1.00 90.00 106 LEU A C 1
ATOM 821 O O . LEU A 1 106 ? -3.117 -4.393 23.637 1.00 90.00 106 LEU A O 1
ATOM 825 N N . PHE A 1 107 ? -3.259 -4.381 25.880 1.00 92.25 107 PHE A N 1
ATOM 826 C CA . PHE A 1 107 ? -4.407 -5.276 25.956 1.00 92.25 107 PHE A CA 1
ATOM 827 C C . PHE A 1 107 ? -5.570 -4.657 26.734 1.00 92.25 107 PHE A C 1
ATOM 829 O O . PHE A 1 107 ? -5.391 -3.911 27.694 1.00 92.25 107 PHE A O 1
ATOM 836 N N . CYS A 1 108 ? -6.788 -5.015 26.336 1.00 91.19 108 CYS A N 1
ATOM 837 C CA . CYS A 1 108 ? -8.025 -4.699 27.036 1.00 91.19 108 CYS A CA 1
ATOM 838 C C . CYS A 1 108 ? -8.824 -5.993 27.197 1.00 91.19 108 CYS A C 1
ATOM 840 O O . CYS A 1 108 ? -9.348 -6.532 26.221 1.00 91.19 108 CYS A O 1
ATOM 842 N N . ARG A 1 109 ? -8.892 -6.505 28.429 1.00 92.75 109 ARG A N 1
ATOM 843 C CA . ARG A 1 109 ? -9.591 -7.753 28.752 1.00 92.75 109 ARG A CA 1
ATOM 844 C C . ARG A 1 109 ? -10.781 -7.478 29.656 1.00 92.75 109 ARG A C 1
ATOM 846 O O . ARG A 1 109 ? -10.650 -6.808 30.676 1.00 92.75 109 ARG A O 1
ATOM 853 N N . ALA A 1 110 ? -11.928 -8.029 29.287 1.00 87.88 110 ALA A N 1
ATOM 854 C CA . ALA A 1 110 ? -13.143 -8.042 30.093 1.00 87.88 110 ALA A CA 1
ATOM 855 C C . ALA A 1 110 ? -13.964 -9.293 29.746 1.00 87.88 110 ALA A C 1
ATOM 857 O O . ALA A 1 110 ? -13.595 -10.054 28.853 1.00 87.88 110 ALA A O 1
ATOM 858 N N . SER A 1 111 ? -15.093 -9.515 30.424 1.00 86.25 111 SER A N 1
ATOM 859 C CA . SER A 1 111 ? -15.980 -10.635 30.078 1.00 86.25 111 SER A CA 1
ATOM 860 C C . SER A 1 111 ? -16.422 -10.542 28.609 1.00 86.25 111 SER A C 1
ATOM 862 O O . SER A 1 111 ? -17.055 -9.551 28.218 1.00 86.25 111 SER A O 1
ATOM 864 N N . GLY A 1 112 ? -16.028 -11.543 27.812 1.00 83.19 112 GLY A N 1
ATOM 865 C CA . GLY A 1 112 ? -16.272 -11.629 26.367 1.00 83.19 112 GLY A CA 1
ATOM 866 C C . GLY A 1 112 ? -15.401 -10.716 25.488 1.00 83.19 112 GLY A C 1
ATOM 867 O O . GLY A 1 112 ? -15.659 -10.605 24.294 1.00 83.19 112 GLY A O 1
ATOM 868 N N . VAL A 1 113 ? -14.389 -10.043 26.048 1.00 89.69 113 VAL A N 1
ATOM 869 C CA . VAL A 1 113 ? -13.533 -9.078 25.336 1.00 89.69 113 VAL A CA 1
ATOM 870 C C . VAL A 1 113 ? -12.067 -9.449 25.518 1.00 89.69 113 VAL A C 1
ATOM 872 O O . VAL A 1 113 ? -11.590 -9.588 26.643 1.00 89.69 113 VAL A O 1
ATOM 875 N N . ASP A 1 114 ? -11.350 -9.544 24.403 1.00 92.25 114 ASP A N 1
ATOM 876 C CA . ASP A 1 114 ? -9.899 -9.725 24.358 1.00 92.25 114 ASP A CA 1
ATOM 877 C C . ASP A 1 114 ? -9.339 -8.844 23.239 1.00 92.25 114 ASP A C 1
ATOM 879 O O . ASP A 1 114 ? -9.114 -9.282 22.109 1.00 92.25 114 ASP A O 1
ATOM 883 N N . GLY A 1 115 ? -9.229 -7.548 23.524 1.00 92.56 115 GLY A N 1
ATOM 884 C CA . GLY A 1 115 ? -8.687 -6.559 22.602 1.00 92.56 115 GLY A CA 1
ATOM 885 C C . GLY A 1 115 ? -7.172 -6.477 22.728 1.00 92.56 115 GLY A C 1
ATOM 886 O O . GLY A 1 115 ? -6.666 -6.330 23.838 1.00 92.56 115 GLY A O 1
ATOM 887 N N . ARG A 1 116 ? -6.452 -6.533 21.605 1.00 92.56 116 ARG A N 1
ATOM 888 C CA . ARG A 1 116 ? -4.990 -6.419 21.547 1.00 92.56 116 ARG A CA 1
ATOM 889 C C . ARG A 1 116 ? -4.588 -5.393 20.497 1.00 92.56 116 ARG A C 1
ATOM 891 O O . ARG A 1 116 ? -5.188 -5.325 19.421 1.00 92.56 116 ARG A O 1
ATOM 898 N N . GLY A 1 117 ? -3.588 -4.580 20.795 1.00 91.12 117 GLY A N 1
ATOM 899 C CA . GLY A 1 117 ? -3.148 -3.532 19.888 1.00 91.12 117 GLY A CA 1
ATOM 900 C C . GLY A 1 117 ? -1.761 -3.000 20.196 1.00 91.12 117 GLY A C 1
ATOM 901 O O . GLY A 1 117 ? -1.186 -3.275 21.241 1.00 91.12 117 GLY A O 1
ATOM 902 N N . LEU A 1 118 ? -1.224 -2.236 19.257 1.00 89.06 118 LEU A N 1
ATOM 903 C CA . LEU A 1 118 ? 0.114 -1.663 19.308 1.00 89.06 118 LEU A CA 1
ATOM 904 C C . LEU A 1 118 ? 0.001 -0.155 19.129 1.00 89.06 118 LEU A C 1
ATOM 906 O O . LEU A 1 118 ? -0.694 0.316 18.222 1.00 89.06 118 LEU A O 1
ATOM 910 N N . TYR A 1 119 ? 0.697 0.604 19.972 1.00 84.88 119 TYR A N 1
ATOM 911 C CA . TYR A 1 119 ? 0.865 2.032 19.738 1.00 84.88 119 TYR A CA 1
ATOM 912 C C . TYR A 1 119 ? 2.028 2.238 18.769 1.00 84.88 119 TYR A C 1
ATOM 914 O O . TYR A 1 119 ? 3.141 1.776 19.004 1.00 84.88 119 TYR A O 1
ATOM 922 N N . THR A 1 120 ? 1.761 2.915 17.662 1.00 81.12 120 THR A N 1
ATOM 923 C CA . THR A 1 120 ? 2.751 3.226 16.630 1.00 81.12 120 THR A CA 1
ATOM 924 C C . THR A 1 120 ? 2.854 4.739 16.469 1.00 81.12 120 THR A C 1
ATOM 926 O O . THR A 1 120 ? 1.915 5.451 16.841 1.00 81.12 120 THR A O 1
ATOM 929 N N . PRO A 1 121 ? 3.936 5.262 15.868 1.00 77.88 121 PRO A N 1
ATOM 930 C CA . PRO A 1 121 ? 4.015 6.681 15.519 1.00 77.88 121 PRO A CA 1
ATOM 931 C C . PRO A 1 121 ? 2.848 7.170 14.642 1.00 77.88 121 PRO A C 1
ATOM 933 O O . PRO A 1 121 ? 2.507 8.347 14.672 1.00 77.88 121 PRO A O 1
ATOM 936 N N . GLU A 1 122 ? 2.205 6.271 13.891 1.00 76.31 122 GLU A N 1
ATOM 937 C CA . GLU A 1 122 ? 1.056 6.569 13.027 1.00 76.31 122 GLU A CA 1
ATOM 938 C C . GLU A 1 122 ? -0.303 6.476 13.748 1.00 76.31 122 GLU A C 1
ATOM 940 O O . GLU A 1 122 ? -1.346 6.750 13.152 1.00 76.31 122 GLU A O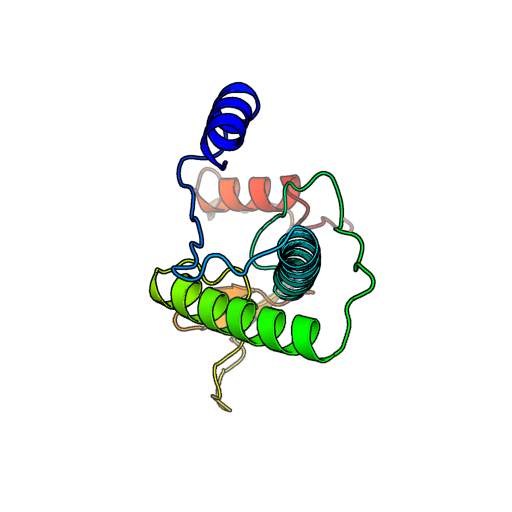 1
ATOM 945 N N . GLY A 1 123 ? -0.313 6.077 15.023 1.00 83.38 123 GLY A N 1
ATOM 946 C CA . GLY A 1 123 ? -1.514 5.875 15.827 1.00 83.38 123 GLY A CA 1
ATOM 947 C C . GLY A 1 123 ? -1.642 4.454 16.374 1.00 83.38 123 GLY A C 1
ATOM 948 O O . GLY A 1 123 ? -0.672 3.699 16.457 1.00 83.38 123 GLY A O 1
ATOM 949 N N . PHE A 1 124 ? -2.857 4.083 16.778 1.00 86.75 124 PHE A N 1
ATOM 950 C CA . PHE A 1 124 ? -3.122 2.799 17.425 1.00 86.75 124 PHE A CA 1
ATOM 951 C C . PHE A 1 124 ? -3.582 1.736 16.422 1.00 86.75 124 PHE A C 1
ATOM 953 O O . PHE A 1 124 ? -4.577 1.918 15.717 1.00 86.75 124 PHE A O 1
ATOM 960 N N . VAL A 1 125 ? -2.878 0.606 16.386 1.00 88.00 125 VAL A N 1
ATOM 961 C CA . VAL A 1 125 ? -3.150 -0.516 15.484 1.00 88.00 125 VAL A CA 1
ATOM 962 C C . VAL A 1 125 ? -3.771 -1.661 16.271 1.00 88.00 125 VAL A C 1
ATOM 964 O O . VAL A 1 125 ? -3.164 -2.169 17.206 1.00 88.00 125 VAL A O 1
ATOM 967 N N . VAL A 1 126 ? -4.967 -2.102 15.878 1.00 89.94 126 VAL A N 1
ATOM 968 C CA . VAL A 1 126 ? -5.636 -3.264 16.488 1.00 89.94 126 VAL A CA 1
ATOM 969 C C . VAL A 1 126 ? -5.160 -4.550 15.811 1.00 89.94 126 VAL A C 1
ATOM 971 O O . VAL A 1 126 ? -5.191 -4.662 14.586 1.00 89.94 126 VAL A O 1
ATOM 974 N N . ILE A 1 127 ? -4.741 -5.536 16.605 1.00 89.12 127 ILE A N 1
ATOM 975 C CA . ILE A 1 127 ? -4.184 -6.802 16.115 1.00 89.12 127 ILE A CA 1
ATOM 976 C C . ILE A 1 127 ? -5.307 -7.745 15.676 1.00 89.12 127 ILE A C 1
ATOM 978 O O . ILE A 1 127 ? -6.351 -7.864 16.329 1.00 89.12 127 ILE A O 1
ATOM 982 N N . LYS A 1 128 ? -5.074 -8.468 14.573 1.00 88.31 128 LYS A N 1
ATOM 983 C CA . LYS A 1 128 ? -5.987 -9.496 14.058 1.00 88.31 128 LYS A CA 1
ATOM 984 C C . LYS A 1 128 ? -6.292 -10.548 15.132 1.00 88.31 128 LYS A C 1
ATOM 986 O O . LYS A 1 128 ? -5.392 -11.077 15.776 1.00 88.31 128 LYS A O 1
ATOM 991 N N . GLY A 1 129 ? -7.571 -10.892 15.273 1.00 89.06 129 GLY A N 1
ATOM 992 C CA . GLY A 1 129 ? -8.047 -11.841 16.285 1.00 89.06 129 GLY A CA 1
ATOM 993 C C . GLY A 1 129 ? -8.399 -11.194 17.624 1.00 89.06 129 GLY A C 1
ATOM 994 O O . GLY A 1 129 ? -8.792 -11.910 18.539 1.00 89.06 129 GLY A O 1
ATOM 995 N N . SER A 1 130 ? -8.283 -9.868 17.741 1.00 91.44 130 SER A N 1
ATOM 996 C CA . SER A 1 130 ? -8.892 -9.117 18.840 1.00 91.44 130 SER A CA 1
ATOM 997 C C . SER A 1 130 ? -10.412 -9.274 18.834 1.00 91.44 130 SER A C 1
ATOM 999 O O . SER A 1 130 ? -11.035 -9.239 17.771 1.00 91.44 130 SER A O 1
ATOM 1001 N N . LYS A 1 131 ? -11.004 -9.412 20.020 1.00 91.75 131 LYS A N 1
ATOM 1002 C CA . LYS A 1 131 ? -12.443 -9.611 20.227 1.00 91.75 131 LYS A CA 1
ATOM 1003 C C . LYS A 1 131 ? -13.028 -8.488 21.072 1.00 91.75 131 LYS A C 1
ATOM 1005 O O . LYS A 1 131 ? -12.408 -8.044 22.035 1.00 91.75 131 LYS A O 1
ATOM 1010 N N . GLY A 1 132 ? -14.238 -8.061 20.732 1.00 89.50 132 GLY A N 1
ATOM 1011 C CA . GLY A 1 132 ? -15.007 -7.066 21.474 1.00 89.50 132 GLY A CA 1
ATOM 1012 C C . GLY A 1 132 ? -16.491 -7.417 21.480 1.00 89.50 132 GLY A C 1
ATOM 1013 O O . GLY A 1 132 ? -16.921 -8.303 20.747 1.00 89.50 132 GLY A O 1
ATOM 1014 N N . ARG A 1 133 ? -17.276 -6.712 22.299 1.00 87.50 133 ARG A N 1
ATOM 1015 C CA . ARG A 1 133 ? -18.735 -6.891 22.338 1.00 87.50 133 ARG A CA 1
ATOM 1016 C C . ARG A 1 133 ? -19.375 -6.412 21.035 1.00 87.50 133 ARG A C 1
ATOM 1018 O O . ARG A 1 133 ? -19.014 -5.342 20.539 1.00 87.50 133 ARG A O 1
ATOM 1025 N N . SER A 1 134 ? -20.329 -7.187 20.526 1.00 85.06 134 SER A N 1
ATOM 1026 C CA . SER A 1 134 ? -21.160 -6.835 19.368 1.00 85.06 134 SER A CA 1
ATOM 1027 C C . SER A 1 134 ? -22.121 -5.690 19.700 1.00 85.06 134 SER A C 1
ATOM 1029 O O . SER A 1 134 ? -22.271 -4.760 18.909 1.00 85.06 134 SER A O 1
ATOM 1031 N N . GLU A 1 135 ? -22.718 -5.730 20.891 1.00 85.81 135 GLU A N 1
ATOM 1032 C CA . GLU A 1 135 ? -23.733 -4.775 21.330 1.00 85.81 135 GLU A CA 1
ATOM 1033 C C . GLU A 1 135 ? -23.150 -3.428 21.791 1.00 85.81 135 GLU A C 1
ATOM 1035 O O . GLU A 1 135 ? -22.087 -3.332 22.426 1.00 85.81 135 GLU A O 1
ATOM 1040 N N . ASP A 1 136 ? -23.871 -2.353 21.468 1.00 86.75 136 ASP A N 1
ATOM 1041 C CA . ASP A 1 136 ? -23.596 -0.997 21.938 1.00 86.75 136 ASP A CA 1
ATOM 1042 C C . ASP A 1 136 ? -24.156 -0.823 23.361 1.00 86.75 136 ASP A C 1
ATOM 1044 O O . ASP A 1 136 ? -25.359 -0.939 23.588 1.00 86.75 136 ASP A O 1
ATOM 1048 N N . VAL A 1 137 ? -23.294 -0.483 24.323 1.00 87.38 137 VAL A N 1
ATOM 1049 C CA . VAL A 1 137 ? -23.726 -0.036 25.660 1.00 87.38 137 VAL A CA 1
ATOM 1050 C C . VAL A 1 137 ? -24.269 1.394 25.602 1.00 87.38 137 VAL A C 1
ATOM 1052 O O . VAL A 1 137 ? -23.872 2.170 24.738 1.00 87.38 137 VAL A O 1
ATOM 1055 N N . SER A 1 138 ? -25.123 1.794 26.545 1.00 88.50 138 SER A N 1
ATOM 1056 C CA . SER A 1 138 ? -25.759 3.126 26.547 1.00 88.50 138 SER A CA 1
ATOM 1057 C C . SER A 1 138 ? -24.780 4.298 26.389 1.00 88.50 138 SER A C 1
ATOM 1059 O O . SER A 1 138 ? -25.096 5.274 25.720 1.00 88.50 138 SER A O 1
ATOM 1061 N N . SER A 1 139 ? -23.565 4.191 26.933 1.00 87.00 139 SER A N 1
ATOM 1062 C CA . SER A 1 139 ? -22.541 5.240 26.845 1.00 87.00 139 SER A CA 1
ATOM 1063 C C . SER A 1 139 ? -21.904 5.415 25.461 1.00 87.00 139 SER A C 1
ATOM 1065 O O . SER A 1 139 ? -21.298 6.455 25.213 1.00 87.00 139 SER A O 1
ATOM 1067 N N . ILE A 1 140 ? -22.005 4.425 24.563 1.00 89.31 140 ILE A N 1
ATOM 1068 C CA . ILE A 1 140 ? -21.460 4.514 23.196 1.00 89.31 140 ILE A CA 1
ATOM 1069 C C . ILE A 1 140 ? -22.531 4.859 22.161 1.00 89.31 140 ILE A C 1
ATOM 1071 O O . ILE A 1 140 ? -22.184 5.295 21.059 1.00 89.31 140 ILE A O 1
ATOM 1075 N N . GLN A 1 141 ? -23.809 4.670 22.494 1.00 88.50 141 GLN A N 1
ATOM 1076 C CA . GLN A 1 141 ? -24.926 4.959 21.599 1.00 88.50 141 GLN A CA 1
ATOM 1077 C C . GLN A 1 141 ? -24.852 6.417 21.108 1.00 88.50 141 GLN A C 1
ATOM 1079 O O . GLN A 1 141 ? -24.409 7.312 21.822 1.00 88.50 141 GLN A O 1
ATOM 1084 N N . ASP A 1 142 ? -25.166 6.624 19.829 1.00 88.56 142 ASP A N 1
ATOM 1085 C CA . ASP A 1 142 ? -25.114 7.917 19.117 1.00 88.56 142 ASP A CA 1
ATOM 1086 C C . ASP A 1 142 ? -23.751 8.631 19.031 1.00 88.56 142 ASP A C 1
ATOM 1088 O O . ASP A 1 142 ? -23.629 9.703 18.432 1.00 88.56 142 ASP A O 1
ATOM 1092 N N . THR A 1 143 ? -22.672 8.010 19.509 1.00 93.12 143 THR A N 1
ATOM 1093 C CA . THR A 1 143 ? -21.319 8.563 19.369 1.00 93.12 143 THR A CA 1
ATOM 1094 C C . THR A 1 143 ? -20.699 8.283 17.991 1.00 93.12 143 THR A C 1
ATOM 1096 O O . THR A 1 143 ? -21.163 7.463 17.187 1.00 93.12 143 THR A O 1
ATOM 1099 N N . SER A 1 144 ? -19.582 8.954 17.688 1.00 91.00 144 SER A N 1
ATOM 1100 C CA . SER A 1 144 ? -18.744 8.623 16.524 1.00 91.00 144 SER A CA 1
ATOM 1101 C C . SER A 1 144 ? -18.213 7.184 16.572 1.00 91.00 144 SER A C 1
ATOM 1103 O O . SER A 1 144 ? -18.033 6.571 15.520 1.00 91.00 144 SER A O 1
ATOM 1105 N N . LEU A 1 145 ? -18.025 6.617 17.768 1.00 89.75 145 LEU A N 1
ATOM 1106 C CA . LEU A 1 145 ? -17.531 5.255 17.954 1.00 89.75 145 LEU A CA 1
ATOM 1107 C C . LEU A 1 145 ? -18.572 4.205 17.545 1.00 89.75 145 LEU A C 1
ATOM 1109 O O . LEU A 1 145 ? -18.212 3.246 16.864 1.00 89.75 145 LEU A O 1
ATOM 1113 N N . ALA A 1 146 ? -19.857 4.413 17.857 1.00 90.81 146 ALA A N 1
ATOM 1114 C CA . ALA A 1 146 ? -20.935 3.538 17.380 1.00 90.81 146 ALA A CA 1
ATOM 1115 C C . ALA A 1 146 ? -21.032 3.549 15.844 1.00 90.81 146 ALA A C 1
ATOM 1117 O O . ALA A 1 146 ? -21.113 2.500 15.202 1.00 90.81 146 ALA A O 1
ATOM 1118 N N . ARG A 1 147 ? -20.921 4.732 15.220 1.00 92.12 147 ARG A N 1
ATOM 1119 C CA . ARG A 1 147 ? -20.847 4.850 13.751 1.00 92.12 147 ARG A CA 1
ATOM 1120 C C . ARG A 1 147 ? -19.628 4.123 13.181 1.00 92.12 147 ARG A C 1
ATOM 1122 O O . ARG A 1 147 ? -19.764 3.388 12.204 1.00 92.12 147 ARG A O 1
ATOM 1129 N N . ARG A 1 148 ? -18.455 4.276 13.805 1.00 90.12 148 ARG A N 1
ATOM 1130 C CA . ARG A 1 148 ? -17.225 3.593 13.386 1.00 90.12 148 ARG A CA 1
ATOM 1131 C C . ARG A 1 148 ? -17.348 2.074 13.502 1.00 90.12 148 ARG A C 1
ATOM 1133 O O . ARG A 1 148 ? -16.928 1.377 12.586 1.00 90.12 148 ARG A O 1
ATOM 1140 N N . ARG A 1 149 ? -17.964 1.559 14.570 1.00 89.62 149 ARG A N 1
ATOM 1141 C CA . ARG A 1 149 ? -18.243 0.124 14.742 1.00 89.62 149 ARG A CA 1
ATOM 1142 C C . ARG A 1 149 ? -19.102 -0.415 13.601 1.00 89.62 149 ARG A C 1
ATOM 1144 O O . ARG A 1 149 ? -18.708 -1.386 12.963 1.00 89.62 149 ARG A O 1
ATOM 1151 N N . ARG A 1 150 ? -20.218 0.252 13.285 1.00 90.81 150 ARG A N 1
ATOM 1152 C CA . ARG A 1 150 ? -21.091 -0.138 12.162 1.00 90.81 150 ARG A CA 1
ATOM 1153 C C . ARG A 1 150 ? -20.345 -0.131 10.829 1.00 90.81 150 ARG A C 1
ATOM 1155 O O . ARG A 1 150 ? -20.495 -1.068 10.057 1.00 90.81 150 ARG A O 1
ATOM 1162 N N . GLN A 1 151 ? -19.504 0.875 10.580 1.00 90.25 151 GLN A N 1
ATOM 1163 C CA . GLN A 1 151 ? -18.663 0.928 9.377 1.00 90.25 151 GLN A CA 1
ATOM 1164 C C . GLN A 1 151 ? -17.672 -0.239 9.298 1.00 90.25 151 GLN A C 1
ATOM 1166 O O . GLN A 1 151 ? -17.509 -0.805 8.225 1.00 90.25 151 GLN A O 1
ATOM 1171 N N . LEU A 1 152 ? -17.027 -0.608 10.410 1.00 89.75 152 LEU A N 1
ATOM 1172 C CA . LEU A 1 152 ? -16.073 -1.725 10.458 1.00 89.75 152 LEU A CA 1
ATOM 1173 C C . LEU A 1 152 ? -16.746 -3.087 10.249 1.00 89.75 152 LEU A C 1
ATOM 1175 O O . LEU A 1 152 ? -16.141 -3.979 9.660 1.00 89.75 152 LEU A O 1
ATOM 1179 N N . ILE A 1 153 ? -17.989 -3.242 10.714 1.00 90.75 153 ILE A N 1
ATOM 1180 C CA . ILE A 1 153 ? -18.809 -4.430 10.440 1.00 90.75 153 ILE A CA 1
ATOM 1181 C C . ILE A 1 153 ? -19.220 -4.447 8.962 1.00 90.75 153 ILE A C 1
ATOM 1183 O O . ILE A 1 153 ? -19.022 -5.450 8.283 1.00 90.75 153 ILE A O 1
ATOM 1187 N N . ALA A 1 154 ? -19.726 -3.327 8.436 1.00 90.06 154 ALA A N 1
ATOM 1188 C CA . ALA A 1 154 ? -20.147 -3.214 7.039 1.00 90.06 154 ALA A CA 1
ATOM 1189 C C . ALA A 1 154 ? -18.990 -3.426 6.046 1.00 90.06 154 ALA A C 1
ATOM 1191 O O . ALA A 1 154 ? -19.191 -4.012 4.987 1.00 90.06 154 ALA A O 1
ATOM 1192 N N . SER A 1 155 ? -17.772 -2.993 6.388 1.00 87.00 155 SER A N 1
ATOM 1193 C CA . SER A 1 155 ? -16.573 -3.222 5.573 1.00 87.00 155 SER A CA 1
ATOM 1194 C C . SER A 1 155 ? -15.970 -4.623 5.735 1.00 87.00 155 SER A C 1
ATOM 1196 O O . SER A 1 155 ? -14.998 -4.947 5.054 1.00 87.00 155 SER A O 1
ATOM 1198 N N . GLY A 1 156 ? -16.502 -5.451 6.641 1.00 87.56 156 GLY A N 1
ATOM 1199 C CA . GLY A 1 156 ? -16.017 -6.806 6.907 1.00 87.56 156 GLY A CA 1
ATOM 1200 C C . GLY A 1 156 ? -14.685 -6.878 7.664 1.00 87.56 156 GLY A C 1
ATOM 1201 O O . GLY A 1 156 ? -14.130 -7.970 7.805 1.00 87.56 156 GLY A O 1
ATOM 1202 N N . VAL A 1 157 ? -14.173 -5.744 8.162 1.00 87.50 157 VAL A N 1
ATOM 1203 C CA . VAL A 1 157 ? -12.994 -5.701 9.047 1.00 87.50 157 VAL A CA 1
ATOM 1204 C C . VAL A 1 157 ? -13.319 -6.365 10.386 1.00 87.50 157 VAL A C 1
ATOM 1206 O O . VAL A 1 157 ? -12.501 -7.117 10.915 1.00 87.50 157 VAL A O 1
ATOM 1209 N N . PHE A 1 158 ? -14.526 -6.131 10.908 1.00 89.00 158 PHE A N 1
ATOM 1210 C CA . PHE A 1 158 ? -15.095 -6.893 12.015 1.00 89.00 158 PHE A CA 1
ATOM 1211 C C . PHE A 1 158 ? -16.111 -7.909 11.510 1.00 89.00 158 PHE A C 1
ATOM 1213 O O . PHE A 1 158 ? -16.912 -7.626 10.622 1.00 89.00 158 PHE A O 1
ATOM 1220 N N . ARG A 1 159 ? -16.088 -9.094 12.121 1.00 89.31 159 ARG A N 1
ATOM 1221 C CA . ARG A 1 159 ? -17.085 -10.145 11.928 1.00 89.31 159 ARG A CA 1
ATOM 1222 C C . ARG A 1 159 ? -17.757 -10.413 13.265 1.00 89.31 159 ARG A C 1
ATOM 1224 O O . ARG A 1 159 ? -17.073 -10.508 14.280 1.00 89.31 159 ARG A O 1
ATOM 1231 N N . VAL A 1 160 ? -19.082 -10.495 13.251 1.00 87.06 160 VAL A N 1
ATOM 1232 C CA . VAL A 1 160 ? -19.870 -10.878 14.424 1.00 87.06 160 VAL A CA 1
ATOM 1233 C C . VAL A 1 160 ? -19.894 -12.406 14.467 1.00 87.06 160 VAL A C 1
ATOM 1235 O O . VAL A 1 160 ? -20.334 -13.034 13.506 1.00 87.06 160 VAL A O 1
ATOM 1238 N N . GLU A 1 161 ? -19.362 -12.994 15.536 1.00 81.62 161 GLU A N 1
ATOM 1239 C CA . GLU A 1 161 ? -19.335 -14.443 15.761 1.00 81.62 161 GLU A CA 1
ATOM 1240 C C . GLU A 1 161 ? -20.145 -14.778 17.020 1.00 81.62 161 GLU A C 1
ATOM 1242 O O . GLU A 1 161 ? -19.732 -14.405 18.116 1.00 81.62 161 GLU A O 1
ATOM 1247 N N . GLY A 1 162 ? -21.258 -15.505 16.851 1.00 70.31 162 GLY A N 1
ATOM 1248 C CA . GLY A 1 162 ? -22.114 -15.991 17.945 1.00 70.31 162 GLY A CA 1
ATOM 1249 C C . GLY A 1 162 ? -23.012 -14.931 18.606 1.00 70.31 162 GLY A C 1
ATOM 1250 O O . GLY A 1 162 ? -22.796 -13.731 18.434 1.00 70.31 162 GLY A O 1
ATOM 1251 N N . GLU A 1 163 ? -24.025 -15.415 19.337 1.00 44.03 163 GLU A N 1
ATOM 1252 C CA . GLU A 1 163 ? -24.751 -14.686 20.399 1.00 44.03 163 GLU A CA 1
ATOM 1253 C C . GLU A 1 163 ? -24.097 -14.962 21.760 1.00 44.03 163 GLU A C 1
ATOM 1255 O O . GLU A 1 163 ? -23.690 -16.129 21.989 1.00 44.03 163 GLU A O 1
#

pLDDT: mean 86.19, std 10.26, range [44.03, 95.56]

Sequence (163 aa):
AVGPRLSQHNQEKDFWNRALVVVSLTNSLTQTHALYLEWRSIKDAKHAGRYTLENGSSGARPHTPAPLEADCQEIHDTTRVLLATLGYPVFEAVGKPAAQESAEELFCRASGVDGRGLYTPEGFVVIKGSKGRSEDVSSIQDTSLARRRRQLIASGVFRVEGE

Radius of gyration: 20.45 Å; chains: 1; bounding box: 44×29×52 Å

Secondary structure (DSSP, 8-state):
--HHHHHHHHHH-TT---------SSTT--HHHHHHHHHHHHHHHHHH--S----SS--------HHHHHHHHHHHHHHHHHHHHTT--TTS-TT--SS-TT-PEEEEEETTEEEEEEEETTEEEEPTT-B--SSPPTTTTTSHHHHHHHHHHHTTSS-----

Foldseek 3Di:
DCVVVVVVCVVPPPPDDDDDDDDDPDPPDDPLLVLQLQLVLLVLLVVQVPDDDPDPDNGDNDDDPPVSNVVSVVSNVVVQVVCVVVVRNSRHHPPDDPPDPPFDWDWDDDVQFTWIWTQDPVGIGTDPPGTDDPDDDPVCPPHPVVVVSVVCVVVVVDDDDDD

Organism: NCBI:txid410659